Protein AF-0000000083612433 (afdb_homodimer)

Organism: NCBI:txid2304605

Secondary structure (DSSP, 8-state):
------EEEEEEETTEEEEEEESS-HHHHHHHHHHHHHHHHHHHHH-TT--HHHHHHHHHHHHHHHHHHHHHHHHHHHHHHHHHH-/------EEEEEEETTEEEEEEESS-HHHHHHHHHHHHHHHHHHHHH-TT--HHHHHHHHHHHHHHHHHHHHHHHHHHHHHHHHHH-

Solvent-accessible surface area (backbone atoms only — not comparable to full-atom values): 9549 Å² total; per-residue (Å²): 128,83,69,77,73,62,39,75,47,80,45,68,42,82,89,39,81,43,80,46,74,38,79,58,54,70,68,57,52,49,49,34,41,48,50,48,29,50,48,34,52,57,52,35,74,80,38,77,83,57,51,66,33,56,39,23,38,51,40,23,40,55,43,44,46,51,36,55,53,49,52,52,48,40,52,51,50,51,52,51,46,48,63,70,72,102,127,84,69,78,73,62,41,76,48,82,44,68,42,82,91,39,81,44,81,48,73,37,80,58,56,69,68,57,53,50,48,33,40,47,52,50,28,50,46,34,52,56,53,36,73,78,38,76,82,57,52,66,33,56,37,22,40,52,41,24,39,55,42,44,48,52,35,54,53,47,50,52,49,40,52,51,50,49,52,52,45,48,63,70,73,100

Sequence (172 aa):
MAEQEKNRISVEIYGHAYKMVGPESTGHMRLVASIVDDKMREIRVHNPSLDSAKLAVLTAVNTVHELLKLKEQVEMLEEELKKLKGMAEQEKNRISVEIYGHAYKMVGPESTGHMRLVASIVDDKMREIRVHNPSLDSAKLAVLTAVNTVHELLKLKEQVEMLEEELKKLKG

Nearest PDB structures (foldseek):
  2mmv-assembly1_B  TM=8.615E-01  e=8.538E-08  Geobacillus stearothermophilus
  3j9m-assembly1_AF  TM=3.752E-01  e=5.683E-01  Homo sapiens
  6nf8-assembly1_G  TM=3.711E-01  e=1.037E+00  Bos taurus
  8a22-assembly1_Bg  TM=4.446E-01  e=5.161E+00  Polytomella magna
  5jbr-assembly1_B  TM=3.553E-01  e=8.241E+00  Beutenbergia cavernae DSM 12333

Structure (mmCIF, N/CA/C/O backbone):
data_AF-0000000083612433-model_v1
#
loop_
_entity.id
_entity.type
_entity.pdbx_description
1 polymer 'Cell division protein ZapA'
#
loop_
_atom_site.group_PDB
_atom_site.id
_atom_site.type_symbol
_atom_site.label_atom_id
_atom_site.label_alt_id
_atom_site.label_comp_id
_atom_site.label_asym_id
_atom_site.label_entity_id
_atom_site.label_seq_id
_atom_site.pdbx_PDB_ins_code
_atom_site.Cartn_x
_atom_site.Car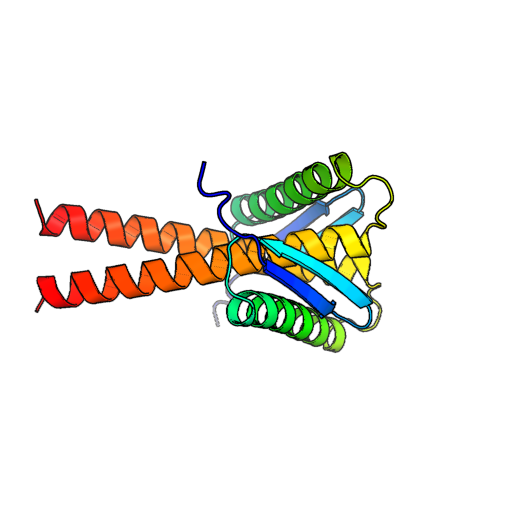tn_y
_atom_site.Cartn_z
_atom_site.occupancy
_atom_site.B_iso_or_equiv
_atom_site.auth_seq_id
_atom_site.auth_comp_id
_atom_site.auth_asym_id
_atom_site.auth_atom_id
_atom_site.pdbx_PDB_model_num
ATOM 1 N N . MET A 1 1 ? -28.125 -1.686 19.312 1 38.44 1 MET A N 1
ATOM 2 C CA . MET A 1 1 ? -26.719 -1.883 18.969 1 38.44 1 MET A CA 1
ATOM 3 C C . MET A 1 1 ? -26.438 -1.509 17.516 1 38.44 1 MET A C 1
ATOM 5 O O . MET A 1 1 ? -26.953 -2.148 16.609 1 38.44 1 MET A O 1
ATOM 9 N N . ALA A 1 2 ? -26.438 -0.343 17.031 1 41.94 2 ALA A N 1
ATOM 10 C CA . ALA A 1 2 ? -26.469 0.097 15.641 1 41.94 2 ALA A CA 1
ATOM 11 C C . ALA A 1 2 ? -25.391 -0.603 14.82 1 41.94 2 ALA A C 1
ATOM 13 O O . ALA A 1 2 ? -24.203 -0.462 15.094 1 41.94 2 ALA A O 1
ATOM 14 N N . GLU A 1 3 ? -25.391 -1.772 14.477 1 49.91 3 GLU A N 1
ATOM 15 C CA . GLU A 1 3 ? -24.484 -2.615 13.695 1 49.91 3 GLU A CA 1
ATOM 16 C C . GLU A 1 3 ? -23.891 -1.844 12.523 1 49.91 3 GLU A C 1
ATOM 18 O O . GLU A 1 3 ? -24.625 -1.346 11.664 1 49.91 3 GLU A O 1
ATOM 23 N N . GLN A 1 4 ? -23.047 -1.063 12.758 1 56.84 4 GLN A N 1
ATOM 24 C CA . GLN A 1 4 ? -22.484 -0.184 11.734 1 56.84 4 GLN A CA 1
ATOM 25 C C . GLN A 1 4 ? -22.406 -0.896 10.383 1 56.84 4 GLN A C 1
ATOM 27 O O . GLN A 1 4 ? -21.797 -1.965 10.281 1 56.84 4 GLN A O 1
ATOM 32 N N . GLU A 1 5 ? -23.328 -0.854 9.508 1 75.19 5 GLU A N 1
ATOM 33 C CA . GLU A 1 5 ? -23.625 -1.404 8.188 1 75.19 5 GLU A CA 1
ATOM 34 C C . GLU A 1 5 ? -22.375 -1.378 7.293 1 75.19 5 GLU A C 1
ATOM 36 O O . GLU A 1 5 ? -21.734 -0.336 7.141 1 75.19 5 GLU A O 1
ATOM 41 N N . LYS A 1 6 ? -21.656 -2.645 7.215 1 85.81 6 LYS A N 1
ATOM 42 C CA . LYS A 1 6 ? -20.531 -2.791 6.297 1 85.81 6 LYS A CA 1
ATOM 43 C C . LYS A 1 6 ? -21.016 -2.918 4.852 1 85.81 6 LYS A C 1
ATOM 45 O O . LYS A 1 6 ? -22.062 -3.52 4.594 1 85.81 6 LYS A O 1
ATOM 50 N N . ASN A 1 7 ? -20.328 -2.238 4.008 1 91.06 7 ASN A N 1
ATOM 51 C CA . ASN A 1 7 ? -20.547 -2.377 2.576 1 91.06 7 ASN A CA 1
ATOM 52 C C . ASN A 1 7 ? -19.719 -3.506 1.979 1 91.06 7 ASN A C 1
ATOM 54 O O . ASN A 1 7 ? -18.625 -3.811 2.48 1 91.06 7 ASN A O 1
ATOM 58 N N . ARG A 1 8 ? -20.391 -4.137 1.031 1 92.19 8 ARG A N 1
ATOM 59 C CA . ARG A 1 8 ? -19.719 -5.223 0.332 1 92.19 8 ARG A CA 1
ATOM 60 C C . ARG A 1 8 ? -19.781 -5.023 -1.179 1 92.19 8 ARG A C 1
ATOM 62 O O . ARG A 1 8 ? -20.844 -4.746 -1.733 1 92.19 8 ARG A O 1
ATOM 69 N N . ILE A 1 9 ? -18.594 -5.105 -1.745 1 94.44 9 ILE A N 1
ATOM 70 C CA . ILE A 1 9 ? -18.578 -4.992 -3.199 1 94.44 9 ILE A CA 1
ATOM 71 C C . ILE A 1 9 ? -17.578 -5.992 -3.789 1 94.44 9 ILE A C 1
ATOM 73 O O . ILE A 1 9 ? -16.656 -6.426 -3.109 1 94.44 9 ILE A O 1
ATOM 77 N N . SER A 1 10 ? -17.906 -6.336 -5.07 1 95.62 10 SER A N 1
ATOM 78 C CA . SER A 1 10 ? -16.984 -7.141 -5.859 1 95.62 10 SER A CA 1
ATOM 79 C C . SER A 1 10 ? -16.203 -6.277 -6.844 1 95.62 10 SER A C 1
ATOM 81 O O . SER A 1 10 ? -16.781 -5.492 -7.59 1 95.62 10 SER A O 1
ATOM 83 N N . VAL A 1 11 ? -14.898 -6.445 -6.746 1 95.75 11 VAL A N 1
ATOM 84 C CA . VAL A 1 11 ? -14.062 -5.66 -7.645 1 95.75 11 VAL A CA 1
ATOM 85 C C . VAL A 1 11 ? -13.117 -6.586 -8.406 1 95.75 11 VAL A C 1
ATOM 87 O O . VAL A 1 11 ? -12.883 -7.723 -7.988 1 95.75 11 VAL A O 1
ATOM 90 N N . GLU A 1 12 ? -12.688 -6.059 -9.594 1 96.62 12 GLU A N 1
ATOM 91 C CA . GLU A 1 12 ? -11.688 -6.781 -10.367 1 96.62 12 GLU A CA 1
ATOM 92 C C . GLU A 1 12 ? -10.32 -6.105 -10.273 1 96.62 12 GLU A C 1
ATOM 94 O O . GLU A 1 12 ? -10.188 -4.91 -10.547 1 96.62 12 GLU A O 1
ATOM 99 N N . ILE A 1 13 ? -9.359 -6.93 -9.828 1 97.31 13 ILE A N 1
ATOM 100 C CA . ILE A 1 13 ? -7.984 -6.441 -9.766 1 97.31 13 ILE A CA 1
ATOM 101 C C . ILE A 1 13 ? -7.07 -7.363 -10.562 1 97.31 13 ILE A C 1
ATOM 103 O O . ILE A 1 13 ? -6.926 -8.547 -10.242 1 97.31 13 ILE A O 1
ATOM 107 N N . TYR A 1 14 ? -6.426 -6.805 -11.555 1 95.69 14 TYR A N 1
ATOM 108 C CA . TYR A 1 14 ? -5.496 -7.516 -12.422 1 95.69 14 TYR A CA 1
ATOM 109 C C . TYR A 1 14 ? -6.113 -8.812 -12.938 1 95.69 14 TYR A C 1
ATOM 111 O O . TYR A 1 14 ? -5.48 -9.867 -12.898 1 95.69 14 TYR A O 1
ATOM 119 N N . GLY A 1 15 ? -7.305 -8.773 -13.289 1 92.88 15 GLY A N 1
ATOM 120 C CA . GLY A 1 15 ? -7.988 -9.867 -13.969 1 92.88 15 GLY A CA 1
ATOM 121 C C . GLY A 1 15 ? -8.625 -10.852 -13.008 1 92.88 15 GLY A C 1
ATOM 122 O O . GLY A 1 15 ? -9.195 -11.859 -13.43 1 92.88 15 GLY A O 1
ATOM 123 N N . HIS A 1 16 ? -8.547 -10.57 -11.727 1 93.94 16 HIS A N 1
ATOM 124 C CA . HIS A 1 16 ? -9.125 -11.461 -10.711 1 93.94 16 HIS A CA 1
ATOM 125 C C . HIS A 1 16 ? -10.172 -10.734 -9.875 1 93.94 16 HIS A C 1
ATOM 127 O O . HIS A 1 16 ? -10 -9.555 -9.555 1 93.94 16 HIS A O 1
ATOM 133 N N . ALA A 1 17 ? -11.148 -11.523 -9.469 1 94.75 17 ALA A N 1
ATOM 134 C CA . ALA A 1 17 ? -12.227 -10.953 -8.672 1 94.75 17 ALA A CA 1
ATOM 135 C C . ALA A 1 17 ? -11.898 -11.016 -7.184 1 94.75 17 ALA A C 1
ATOM 137 O O . ALA A 1 17 ? -11.352 -12.008 -6.703 1 94.75 17 ALA A O 1
ATOM 138 N N . TYR A 1 18 ? -12.203 -9.906 -6.477 1 93.31 18 TYR A N 1
ATOM 139 C CA . TYR A 1 18 ? -12.016 -9.797 -5.035 1 93.31 18 TYR A CA 1
ATOM 140 C C . TYR A 1 18 ? -13.266 -9.258 -4.355 1 93.31 18 TYR A C 1
ATOM 142 O O . TYR A 1 18 ? -13.93 -8.359 -4.883 1 93.31 18 TYR A O 1
ATOM 150 N N . LYS A 1 19 ? -13.602 -9.836 -3.205 1 92.5 19 LYS A N 1
ATOM 151 C CA . LYS A 1 19 ? -14.68 -9.305 -2.379 1 92.5 19 LYS A CA 1
ATOM 152 C C . LYS A 1 19 ? -14.141 -8.367 -1.3 1 92.5 19 LYS A C 1
ATOM 154 O O . LYS A 1 19 ? -13.32 -8.773 -0.477 1 92.5 19 LYS A O 1
ATOM 159 N N . MET A 1 20 ? -14.555 -7.168 -1.357 1 92.12 20 MET A N 1
ATOM 160 C CA . MET A 1 20 ? -14.125 -6.184 -0.366 1 92.12 20 MET A CA 1
ATOM 161 C C . MET A 1 20 ? -15.258 -5.863 0.604 1 92.12 20 MET A C 1
ATOM 163 O O . MET A 1 20 ? -16.406 -5.707 0.191 1 92.12 20 MET A O 1
ATOM 167 N N . VAL A 1 21 ? -14.898 -5.91 1.862 1 90.81 21 VAL A N 1
ATOM 168 C CA . VAL A 1 21 ? -15.883 -5.625 2.9 1 90.81 21 VAL A CA 1
ATOM 169 C C . VAL A 1 21 ? -15.312 -4.605 3.885 1 90.81 21 VAL A C 1
ATOM 171 O O . VAL A 1 21 ? -14.148 -4.691 4.281 1 90.81 21 VAL A O 1
ATOM 174 N N . GLY A 1 22 ? -16.109 -3.576 4.141 1 88.56 22 GLY A N 1
ATOM 175 C CA . GLY A 1 22 ? -15.648 -2.605 5.121 1 88.56 22 GLY A CA 1
ATOM 176 C C . GLY A 1 22 ? -16.641 -1.476 5.352 1 88.56 22 GLY A C 1
ATOM 177 O O . GLY A 1 22 ? -17.703 -1.437 4.73 1 88.56 22 GLY A O 1
ATOM 178 N N . PRO A 1 23 ? -16.328 -0.728 6.359 1 90.75 23 PRO A N 1
ATOM 179 C CA . PRO A 1 23 ? -17.203 0.405 6.672 1 90.75 23 PRO A CA 1
ATOM 180 C C . PRO A 1 23 ? -17.094 1.534 5.648 1 90.75 23 PRO A C 1
ATOM 182 O O . PRO A 1 23 ? -17.906 2.461 5.66 1 90.75 23 PRO A O 1
ATOM 185 N N . GLU A 1 24 ? -16.125 1.409 4.703 1 91.44 24 GLU A N 1
ATOM 186 C CA . GLU A 1 24 ? -15.883 2.451 3.711 1 91.44 24 GLU A CA 1
ATOM 187 C C . GLU A 1 24 ? -16.984 2.471 2.648 1 91.44 24 GLU A C 1
ATOM 189 O O . GLU A 1 24 ? -17.703 1.49 2.477 1 91.44 24 GLU A O 1
ATOM 194 N N . SER A 1 25 ? -17.141 3.66 2.01 1 92.62 25 SER A N 1
ATOM 195 C CA . SER A 1 25 ? -18.094 3.771 0.905 1 92.62 25 SER A CA 1
ATOM 196 C C . SER A 1 25 ? -17.688 2.881 -0.264 1 92.62 25 SER A C 1
ATOM 198 O O . SER A 1 25 ? -16.5 2.557 -0.423 1 92.62 25 SER A O 1
ATOM 200 N N . THR A 1 26 ? -18.688 2.564 -1.101 1 94.25 26 THR A N 1
ATOM 201 C CA . THR A 1 26 ? -18.438 1.755 -2.287 1 94.25 26 THR A CA 1
ATOM 202 C C . THR A 1 26 ? -17.5 2.488 -3.25 1 94.25 26 THR A C 1
ATOM 204 O O . THR A 1 26 ? -16.656 1.869 -3.902 1 94.25 26 THR A O 1
ATOM 207 N N . GLY A 1 27 ? -17.688 3.791 -3.387 1 95.25 27 GLY A N 1
ATOM 208 C CA . GLY A 1 27 ? -16.828 4.594 -4.23 1 95.25 27 GLY A CA 1
ATOM 209 C C . GLY A 1 27 ? -15.367 4.555 -3.799 1 95.25 27 GLY A C 1
ATOM 210 O O . GLY A 1 27 ? -14.469 4.398 -4.633 1 95.25 27 GLY A O 1
ATOM 211 N N . HIS A 1 28 ? -15.156 4.672 -2.531 1 95.69 28 HIS A N 1
ATOM 212 C CA . HIS A 1 28 ? -13.805 4.598 -1.992 1 95.69 28 HIS A CA 1
ATOM 213 C C . HIS A 1 28 ? -13.18 3.232 -2.26 1 95.69 28 HIS A C 1
ATOM 215 O O . HIS A 1 28 ? -12.016 3.146 -2.672 1 95.69 28 HIS A O 1
ATOM 221 N N . MET A 1 29 ? -13.953 2.193 -2.037 1 95.81 29 MET A N 1
ATOM 222 C CA . MET A 1 29 ? -13.461 0.833 -2.232 1 95.81 29 MET A CA 1
ATOM 223 C C . MET A 1 29 ? -13.109 0.587 -3.695 1 95.81 29 MET A C 1
ATOM 225 O O . MET A 1 29 ? -12.094 -0.038 -3.996 1 95.81 29 MET A O 1
ATOM 229 N N . ARG A 1 30 ? -13.891 1.05 -4.598 1 96.5 30 ARG A N 1
ATOM 230 C CA . ARG A 1 30 ? -13.609 0.928 -6.027 1 96.5 30 ARG A CA 1
ATOM 231 C C . ARG A 1 30 ? -12.359 1.706 -6.41 1 96.5 30 ARG A C 1
ATOM 233 O O . ARG A 1 30 ? -11.586 1.27 -7.27 1 96.5 30 ARG A O 1
ATOM 240 N N . LEU A 1 31 ? -12.273 2.818 -5.793 1 97.44 31 LEU A N 1
ATOM 241 C CA . LEU A 1 31 ? -11.094 3.637 -6.059 1 97.44 31 LEU A CA 1
ATOM 242 C C . LEU A 1 31 ? -9.828 2.924 -5.609 1 97.44 31 LEU A C 1
ATOM 244 O O . LEU A 1 31 ? -8.836 2.895 -6.344 1 97.44 31 LEU A O 1
ATOM 248 N N . VAL A 1 32 ? -9.883 2.385 -4.492 1 97.69 32 VAL A N 1
ATOM 249 C CA . VAL A 1 32 ? -8.75 1.634 -3.959 1 97.69 32 VAL A CA 1
ATOM 250 C C . VAL A 1 32 ? -8.383 0.5 -4.914 1 97.69 32 VAL A C 1
ATOM 252 O O . VAL A 1 32 ? -7.219 0.339 -5.281 1 97.69 32 VAL A O 1
ATOM 255 N N . ALA A 1 33 ? -9.398 -0.241 -5.27 1 97.88 33 ALA A N 1
ATOM 256 C CA . ALA A 1 33 ? -9.18 -1.367 -6.172 1 97.88 33 ALA A CA 1
ATOM 257 C C . ALA A 1 33 ? -8.57 -0.902 -7.492 1 97.88 33 ALA A C 1
ATOM 259 O O . ALA A 1 33 ? -7.66 -1.539 -8.023 1 97.88 33 ALA A O 1
ATOM 260 N N . SER A 1 34 ? -9.086 0.181 -7.992 1 97.94 34 SER A N 1
ATOM 261 C CA . SER A 1 34 ? -8.625 0.708 -9.273 1 97.94 34 SER A CA 1
ATOM 262 C C . SER A 1 34 ? -7.164 1.144 -9.195 1 97.94 34 SER A C 1
ATOM 264 O O . SER A 1 34 ? -6.406 0.959 -10.148 1 97.94 34 SER A O 1
ATOM 266 N N . ILE A 1 35 ? -6.77 1.726 -8.125 1 98.12 35 ILE A N 1
ATOM 267 C CA . ILE A 1 35 ? -5.402 2.191 -7.945 1 98.12 35 ILE A CA 1
ATOM 268 C C . ILE A 1 35 ? -4.449 0.998 -7.922 1 98.12 35 ILE A C 1
ATOM 270 O O . ILE A 1 35 ? -3.408 1.014 -8.586 1 98.12 35 ILE A O 1
ATOM 274 N N . VAL A 1 36 ? -4.82 0.018 -7.18 1 98.12 36 VAL A N 1
ATOM 275 C CA . VAL A 1 36 ? -3.99 -1.181 -7.113 1 98.12 36 VAL A CA 1
ATOM 276 C C . VAL A 1 36 ? -3.895 -1.818 -8.5 1 98.12 36 VAL A C 1
ATOM 278 O O . VAL A 1 36 ? -2.805 -2.188 -8.938 1 98.12 36 VAL A O 1
ATOM 281 N N . ASP A 1 37 ? -5.008 -1.938 -9.227 1 97.81 37 ASP A N 1
ATOM 282 C CA . ASP A 1 37 ? -5.047 -2.488 -10.578 1 97.81 37 ASP A CA 1
ATOM 283 C C . ASP A 1 37 ? -4.109 -1.72 -11.516 1 97.81 37 ASP A C 1
ATOM 285 O O . ASP A 1 37 ? -3.32 -2.322 -12.242 1 97.81 37 ASP A O 1
ATOM 289 N N . ASP A 1 38 ? -4.219 -0.44 -11.445 1 97.38 38 ASP A N 1
ATOM 290 C CA . ASP A 1 38 ? -3.41 0.427 -12.297 1 97.38 38 ASP A CA 1
ATOM 291 C C . ASP A 1 38 ? -1.924 0.274 -11.984 1 97.38 38 ASP A C 1
ATOM 293 O O . ASP A 1 38 ? -1.096 0.196 -12.891 1 97.38 38 ASP A O 1
ATOM 297 N N . LYS A 1 39 ? -1.604 0.243 -10.727 1 96.44 39 LYS A N 1
ATOM 298 C CA . LYS A 1 39 ? -0.209 0.122 -10.312 1 96.44 39 LYS A CA 1
ATOM 299 C C . LYS A 1 39 ? 0.381 -1.214 -10.758 1 96.44 39 LYS A C 1
ATOM 301 O O . LYS A 1 39 ? 1.515 -1.269 -11.242 1 96.44 39 LYS A O 1
ATOM 306 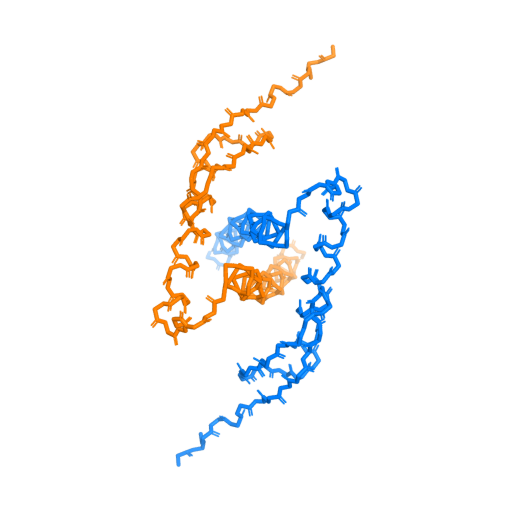N N . MET A 1 40 ? -0.361 -2.209 -10.578 1 96.38 40 MET A N 1
ATOM 307 C CA . MET A 1 40 ? 0.112 -3.521 -11.008 1 96.38 40 MET A CA 1
ATOM 308 C C . MET A 1 40 ? 0.35 -3.547 -12.516 1 96.38 40 MET A C 1
ATOM 310 O O . MET A 1 40 ? 1.358 -4.078 -12.977 1 96.38 40 MET A O 1
ATOM 314 N N . ARG A 1 41 ? -0.501 -2.984 -13.266 1 95.38 41 ARG A N 1
ATOM 315 C CA . ARG A 1 41 ? -0.374 -2.953 -14.719 1 95.38 41 ARG A CA 1
ATOM 316 C C . ARG A 1 41 ? 0.832 -2.121 -15.141 1 95.38 41 ARG A C 1
ATOM 318 O O . ARG A 1 41 ? 1.523 -2.467 -16.094 1 95.38 41 ARG A O 1
ATOM 325 N N . GLU A 1 42 ? 1.007 -1.081 -14.477 1 94.88 42 GLU A N 1
ATOM 326 C CA . GLU A 1 42 ? 2.162 -0.233 -14.758 1 94.88 42 GLU A CA 1
ATOM 327 C C . GLU A 1 42 ? 3.469 -0.99 -14.531 1 94.88 42 GLU A C 1
ATOM 329 O O . GLU A 1 42 ? 4.391 -0.903 -15.344 1 94.88 42 GLU A O 1
ATOM 334 N N . ILE A 1 43 ? 3.59 -1.659 -13.414 1 93.06 43 ILE A N 1
ATOM 335 C CA . ILE A 1 43 ? 4.793 -2.41 -13.07 1 93.06 43 ILE A CA 1
ATOM 336 C C . ILE A 1 43 ? 5.008 -3.531 -14.086 1 93.06 43 ILE A C 1
ATOM 338 O O . ILE A 1 43 ? 6.145 -3.826 -14.469 1 93.06 43 ILE A O 1
ATOM 342 N N . ARG A 1 44 ? 3.924 -4.148 -14.469 1 92.5 44 ARG A N 1
ATOM 343 C CA . ARG A 1 44 ? 3.99 -5.238 -15.438 1 92.5 44 ARG A CA 1
ATOM 344 C C . ARG A 1 44 ? 4.613 -4.77 -16.75 1 92.5 44 ARG A C 1
ATOM 346 O O . ARG A 1 44 ? 5.367 -5.508 -17.375 1 92.5 44 ARG A O 1
ATOM 353 N N . VAL A 1 45 ? 4.242 -3.598 -17.203 1 91.69 45 VAL A N 1
ATOM 354 C CA . VAL A 1 45 ? 4.742 -3.043 -18.453 1 91.69 45 VAL A CA 1
ATOM 355 C C . VAL A 1 45 ? 6.27 -3.016 -18.438 1 91.69 45 VAL A C 1
ATOM 357 O O . VAL A 1 45 ? 6.914 -3.283 -19.453 1 91.69 45 VAL A O 1
ATOM 360 N N . HIS A 1 46 ? 6.82 -2.795 -17.312 1 86.06 46 HIS A N 1
ATOM 361 C CA . HIS A 1 46 ? 8.266 -2.662 -17.172 1 86.06 46 HIS A CA 1
ATOM 362 C C . HIS A 1 46 ? 8.914 -4.004 -16.859 1 86.06 46 HIS A C 1
ATOM 364 O O . HIS A 1 46 ? 10.133 -4.152 -16.969 1 86.06 46 HIS A O 1
ATOM 370 N N . ASN A 1 47 ? 8.117 -4.93 -16.422 1 86.19 47 ASN A N 1
ATOM 371 C CA . ASN A 1 47 ? 8.609 -6.254 -16.047 1 86.19 47 ASN A CA 1
ATOM 372 C C . ASN A 1 47 ? 7.656 -7.355 -16.5 1 86.19 47 ASN A C 1
ATOM 374 O O . ASN A 1 47 ? 7.043 -8.031 -15.68 1 86.19 47 ASN A O 1
ATOM 378 N N . PRO A 1 48 ? 7.699 -7.691 -17.781 1 84.38 48 PRO A N 1
ATOM 379 C CA . PRO A 1 48 ? 6.723 -8.633 -18.344 1 84.38 48 PRO A CA 1
ATOM 380 C C . PRO A 1 48 ? 6.965 -10.07 -17.891 1 84.38 48 PRO A C 1
ATOM 382 O O . PRO A 1 48 ? 6.066 -10.906 -17.969 1 84.38 48 PRO A O 1
ATOM 385 N N . SER A 1 49 ? 8.086 -10.289 -17.359 1 87.75 49 SER A N 1
ATOM 386 C CA . SER A 1 49 ? 8.438 -11.656 -17.016 1 87.75 49 SER A CA 1
ATOM 387 C C . SER A 1 49 ? 7.988 -11.992 -15.594 1 87.75 49 SER A C 1
ATOM 389 O O . SER A 1 49 ? 7.996 -13.156 -15.188 1 87.75 49 SER A O 1
ATOM 391 N N . LEU A 1 50 ? 7.512 -11.039 -14.883 1 87.62 50 LEU A N 1
ATOM 392 C CA . LEU A 1 50 ? 7.141 -11.258 -13.492 1 87.62 50 LEU A CA 1
ATOM 393 C C . LEU A 1 50 ? 5.809 -12 -13.391 1 87.62 50 LEU A C 1
ATOM 395 O O . LEU A 1 50 ? 4.887 -11.734 -14.164 1 87.62 50 LEU A O 1
ATOM 399 N N . ASP A 1 51 ? 5.738 -12.93 -12.469 1 90.19 51 ASP A N 1
ATOM 400 C CA . ASP A 1 51 ? 4.449 -13.555 -12.195 1 90.19 51 ASP A CA 1
ATOM 401 C C . ASP A 1 51 ? 3.553 -12.633 -11.375 1 90.19 51 ASP A C 1
ATOM 403 O O . ASP A 1 51 ? 3.998 -11.586 -10.906 1 90.19 51 ASP A O 1
ATOM 407 N N . SER A 1 52 ? 2.271 -12.977 -11.242 1 90.88 52 SER A N 1
ATOM 408 C CA . SER A 1 52 ? 1.275 -12.125 -10.602 1 90.88 52 SER A CA 1
ATOM 409 C C . SER A 1 52 ? 1.626 -11.867 -9.141 1 90.88 52 SER A C 1
ATOM 411 O O . SER A 1 52 ? 1.375 -10.773 -8.617 1 90.88 52 SER A O 1
ATOM 413 N N . ALA A 1 53 ? 2.17 -12.875 -8.562 1 92.81 53 ALA A N 1
ATOM 414 C CA . ALA A 1 53 ? 2.537 -12.734 -7.152 1 92.81 53 ALA A CA 1
ATOM 415 C C . ALA A 1 53 ? 3.637 -11.688 -6.977 1 92.81 53 ALA A C 1
ATOM 417 O O . ALA A 1 53 ? 3.527 -10.797 -6.129 1 92.81 53 ALA A O 1
ATOM 418 N N . LYS A 1 54 ? 4.633 -11.789 -7.777 1 93.81 54 LYS A N 1
ATOM 419 C CA . LYS A 1 54 ? 5.746 -10.844 -7.711 1 93.81 54 LYS A CA 1
ATOM 420 C C . LYS A 1 54 ? 5.285 -9.43 -8.047 1 93.81 54 LYS A C 1
ATOM 422 O O . LYS A 1 54 ? 5.715 -8.469 -7.41 1 93.81 54 LYS A O 1
ATOM 427 N N . LEU A 1 55 ? 4.473 -9.367 -8.984 1 94.25 55 LEU A N 1
ATOM 428 C CA . LEU A 1 55 ? 3.92 -8.078 -9.375 1 94.25 55 LEU A CA 1
ATOM 429 C C . LEU A 1 55 ? 3.16 -7.434 -8.227 1 94.25 55 LEU A C 1
ATOM 431 O O . LEU A 1 55 ? 3.322 -6.242 -7.953 1 94.25 55 LEU A O 1
ATOM 435 N N . ALA A 1 56 ? 2.301 -8.219 -7.629 1 96.31 56 ALA A N 1
ATOM 436 C CA . ALA A 1 56 ? 1.486 -7.73 -6.52 1 96.31 56 ALA A CA 1
ATOM 437 C C . ALA A 1 56 ? 2.357 -7.316 -5.34 1 96.31 56 ALA A C 1
ATOM 439 O O . ALA A 1 56 ? 2.107 -6.293 -4.703 1 96.31 56 ALA A O 1
ATOM 440 N N . VAL A 1 57 ? 3.398 -8.07 -5.125 1 96.75 57 VAL A N 1
ATOM 441 C CA . VAL A 1 57 ? 4.301 -7.773 -4.02 1 96.75 57 VAL A CA 1
ATOM 442 C C . VAL A 1 57 ? 5.027 -6.457 -4.285 1 96.75 57 VAL A C 1
ATOM 444 O O . VAL A 1 57 ? 5.152 -5.617 -3.391 1 96.75 57 VAL A O 1
ATOM 447 N N . LEU A 1 58 ? 5.48 -6.301 -5.457 1 95.25 58 LEU A N 1
ATOM 448 C CA . LEU A 1 58 ? 6.152 -5.059 -5.828 1 95.25 58 LEU A CA 1
ATOM 449 C C . LEU A 1 58 ? 5.207 -3.867 -5.676 1 95.25 58 LEU A C 1
ATOM 451 O O . LEU A 1 58 ? 5.621 -2.795 -5.227 1 95.25 58 LEU A O 1
ATOM 455 N N . THR A 1 59 ? 3.951 -4.047 -6.043 1 96.81 59 THR A N 1
ATOM 456 C CA . THR A 1 59 ? 2.938 -3.016 -5.859 1 96.81 59 THR A CA 1
ATOM 457 C C . THR A 1 59 ? 2.777 -2.674 -4.379 1 96.81 59 THR A C 1
ATOM 459 O O . THR A 1 59 ? 2.752 -1.498 -4.012 1 96.81 59 THR A O 1
ATOM 462 N N . ALA A 1 60 ? 2.695 -3.697 -3.568 1 97.81 60 ALA A N 1
ATOM 463 C CA . ALA A 1 60 ? 2.586 -3.52 -2.123 1 97.81 60 ALA A CA 1
ATOM 464 C C . ALA A 1 60 ? 3.801 -2.783 -1.566 1 97.81 60 ALA A C 1
ATOM 466 O O . ALA A 1 60 ? 3.66 -1.855 -0.766 1 97.81 60 ALA A O 1
ATOM 467 N N . VAL A 1 61 ? 4.977 -3.141 -2.02 1 97 61 VAL A N 1
ATOM 468 C CA . VAL A 1 61 ? 6.23 -2.551 -1.561 1 97 61 VAL A CA 1
ATOM 469 C C . VAL A 1 61 ? 6.254 -1.061 -1.891 1 97 61 VAL A C 1
ATOM 471 O O . VAL A 1 61 ? 6.539 -0.231 -1.024 1 97 61 VAL A O 1
ATOM 474 N N . ASN A 1 62 ? 5.957 -0.754 -3.061 1 94.88 62 ASN A N 1
ATOM 475 C CA . ASN A 1 62 ? 5.93 0.64 -3.492 1 94.88 62 ASN A CA 1
ATOM 476 C C . ASN A 1 62 ? 4.898 1.447 -2.711 1 94.88 62 ASN A C 1
ATOM 478 O O . ASN A 1 62 ? 5.152 2.594 -2.338 1 94.88 62 ASN A O 1
ATOM 482 N N . THR A 1 63 ? 3.775 0.792 -2.496 1 97.19 63 THR A N 1
ATOM 483 C CA . THR A 1 63 ? 2.701 1.477 -1.785 1 97.19 63 THR A CA 1
ATOM 484 C C . THR A 1 63 ? 3.078 1.704 -0.324 1 97.19 63 THR A C 1
ATOM 486 O O . THR A 1 63 ? 2.814 2.773 0.231 1 97.19 63 THR A O 1
ATOM 489 N N . VAL A 1 64 ? 3.68 0.725 0.313 1 97.81 64 VAL A N 1
ATOM 490 C CA . VAL A 1 64 ? 4.113 0.851 1.7 1 97.81 64 VAL A CA 1
ATOM 491 C C . VAL A 1 64 ? 5.188 1.93 1.809 1 97.81 64 VAL A C 1
ATOM 493 O O . VAL A 1 64 ? 5.215 2.695 2.775 1 97.81 64 VAL A O 1
ATOM 496 N N . HIS A 1 65 ? 6.129 2.02 0.844 1 96.5 65 HIS A N 1
ATOM 497 C CA . HIS A 1 65 ? 7.125 3.084 0.8 1 96.5 65 HIS A CA 1
ATOM 498 C C . HIS A 1 65 ? 6.465 4.457 0.813 1 96.5 65 HIS A C 1
ATOM 500 O O . HIS A 1 65 ? 6.832 5.32 1.617 1 96.5 65 HIS A O 1
ATOM 506 N N . GLU A 1 66 ? 5.5 4.621 -0.012 1 95.81 66 GLU A N 1
ATOM 507 C CA . GLU A 1 66 ? 4.773 5.887 -0.087 1 95.81 66 GLU A CA 1
ATOM 508 C C . GLU A 1 66 ? 4.035 6.176 1.217 1 95.81 66 GLU A C 1
ATOM 510 O O . GLU A 1 66 ? 3.98 7.324 1.662 1 95.81 66 GLU A O 1
ATOM 515 N N . LEU A 1 67 ? 3.451 5.145 1.765 1 97.31 67 LEU A N 1
ATOM 516 C CA . LEU A 1 67 ? 2.715 5.277 3.018 1 97.31 67 LEU A CA 1
ATOM 517 C C . LEU A 1 67 ? 3.623 5.789 4.129 1 97.31 67 LEU A C 1
ATOM 519 O O . LEU A 1 67 ? 3.25 6.703 4.871 1 97.31 67 LEU A O 1
ATOM 523 N N . LEU A 1 68 ? 4.777 5.211 4.25 1 96.69 68 LEU A N 1
ATOM 524 C CA . LEU A 1 68 ? 5.715 5.594 5.301 1 96.69 68 LEU A CA 1
AT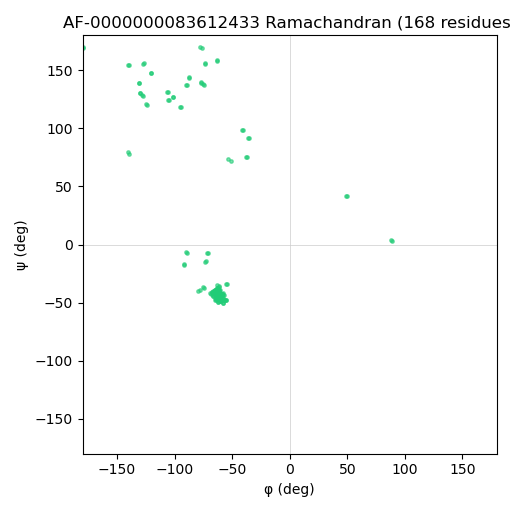OM 525 C C . LEU A 1 68 ? 6.168 7.039 5.125 1 96.69 68 LEU A C 1
ATOM 527 O O . LEU A 1 68 ? 6.301 7.777 6.105 1 96.69 68 LEU A O 1
ATOM 531 N N . LYS A 1 69 ? 6.375 7.395 3.891 1 95.12 69 LYS A N 1
ATOM 532 C CA . LYS A 1 69 ? 6.77 8.773 3.609 1 95.12 69 LYS A CA 1
ATOM 533 C C . LYS A 1 69 ? 5.664 9.75 3.992 1 95.12 69 LYS A C 1
ATOM 535 O O . LYS A 1 69 ? 5.938 10.812 4.559 1 95.12 69 LYS A O 1
ATOM 540 N N . LEU A 1 70 ? 4.461 9.359 3.691 1 95.81 70 LEU A N 1
ATOM 541 C CA . LEU A 1 70 ? 3.32 10.211 4.02 1 95.81 70 LEU A CA 1
ATOM 542 C C . LEU A 1 70 ? 3.133 10.305 5.531 1 95.81 70 LEU A C 1
ATOM 544 O O . LEU A 1 70 ? 2.762 11.367 6.047 1 95.81 70 LEU A O 1
ATOM 548 N N . LYS A 1 71 ? 3.293 9.227 6.211 1 96 71 LYS A N 1
ATOM 549 C CA . LYS A 1 71 ? 3.193 9.227 7.668 1 96 71 LYS A CA 1
ATOM 550 C C . LYS A 1 71 ? 4.191 10.203 8.289 1 96 71 LYS A C 1
ATOM 552 O O . LYS A 1 71 ? 3.859 10.922 9.234 1 96 71 LYS A O 1
ATOM 557 N N . GLU A 1 72 ? 5.398 10.18 7.766 1 95.12 72 GLU A N 1
ATOM 558 C CA . GLU A 1 72 ? 6.406 11.133 8.227 1 95.12 72 GLU A CA 1
ATOM 559 C C . GLU A 1 72 ? 5.953 12.57 7.988 1 95.12 72 GLU A C 1
ATOM 561 O O . GLU A 1 72 ? 6.164 13.445 8.836 1 95.12 72 GLU A O 1
ATOM 566 N N . GLN A 1 73 ? 5.406 12.742 6.84 1 94.88 73 GLN A N 1
ATOM 567 C CA . GLN A 1 73 ? 4.91 14.07 6.5 1 94.88 73 GLN A CA 1
ATOM 568 C C . GLN A 1 73 ? 3.812 14.516 7.461 1 94.88 73 GLN A C 1
ATOM 570 O O . GLN A 1 73 ? 3.771 15.672 7.875 1 94.88 73 GLN A O 1
ATOM 575 N N . VAL A 1 74 ? 2.912 13.664 7.73 1 95.88 74 VAL A N 1
ATOM 576 C CA . VAL A 1 74 ? 1.825 13.961 8.656 1 95.88 74 VAL A CA 1
ATOM 577 C C . VAL A 1 74 ? 2.396 14.352 10.016 1 95.88 74 VAL A C 1
ATOM 579 O O . VAL A 1 74 ? 1.946 15.32 10.633 1 95.88 74 VAL A O 1
ATOM 582 N N . GLU A 1 75 ? 3.344 13.555 10.453 1 95.38 75 GLU A N 1
ATOM 583 C CA . GLU A 1 75 ? 3.967 13.828 11.742 1 95.38 75 GLU A CA 1
ATOM 584 C C . GLU A 1 75 ? 4.598 15.219 11.758 1 95.38 75 GLU A C 1
ATOM 586 O O . GLU A 1 75 ? 4.469 15.953 12.742 1 95.38 75 GLU A O 1
ATOM 591 N N . MET A 1 76 ? 5.254 15.516 10.703 1 95.25 76 MET A N 1
ATOM 592 C CA . MET A 1 76 ? 5.902 16.828 10.594 1 95.25 76 MET A CA 1
ATOM 593 C C . MET A 1 76 ? 4.871 17.938 10.609 1 95.25 76 MET A C 1
ATOM 595 O O . MET A 1 76 ? 5.066 18.969 11.273 1 95.25 76 MET A O 1
ATOM 599 N N . LEU A 1 77 ? 3.809 17.75 9.922 1 94.69 77 LEU A N 1
ATOM 600 C CA . LEU A 1 77 ? 2.748 18.75 9.852 1 94.69 77 LEU A CA 1
ATOM 601 C C . LEU A 1 77 ? 2.076 18.938 11.211 1 94.69 77 LEU A C 1
ATOM 603 O O . LEU A 1 77 ? 1.761 20.062 11.609 1 94.69 77 LEU A O 1
ATOM 607 N N . GLU A 1 78 ? 1.867 17.844 11.828 1 94.38 78 GLU A N 1
ATOM 608 C CA . GLU A 1 78 ? 1.247 17.891 13.148 1 94.38 78 GLU A CA 1
ATOM 609 C C . GLU A 1 78 ? 2.135 18.641 14.141 1 94.38 78 GLU A C 1
ATOM 611 O O . GLU A 1 78 ? 1.638 19.391 14.984 1 94.38 78 GLU A O 1
ATOM 616 N N . GLU A 1 79 ? 3.42 18.359 14.094 1 94.75 79 GLU A N 1
ATOM 617 C CA . GLU A 1 79 ? 4.367 19.062 14.961 1 94.75 79 GLU A CA 1
ATOM 618 C C . GLU A 1 79 ? 4.367 20.562 14.688 1 94.75 79 GLU A C 1
ATOM 620 O O . GLU A 1 79 ? 4.418 21.359 15.625 1 94.75 79 GLU A O 1
ATOM 625 N N . GLU A 1 80 ? 4.363 20.828 13.453 1 93 80 GLU A N 1
ATOM 626 C CA . GLU A 1 80 ? 4.324 22.234 13.078 1 93 80 GLU A CA 1
ATOM 627 C C . GLU A 1 80 ? 3.055 22.906 13.586 1 93 80 GLU A C 1
ATOM 629 O O . GLU A 1 80 ? 3.094 24.047 14.047 1 93 80 GLU A O 1
ATOM 634 N N . LEU A 1 81 ? 1.938 22.328 13.445 1 93 81 LEU A N 1
ATOM 635 C CA . LEU A 1 81 ? 0.66 22.844 13.914 1 93 81 LEU A CA 1
ATOM 636 C C . LEU A 1 81 ? 0.672 23.031 15.43 1 93 81 LEU A C 1
ATOM 638 O O . LEU A 1 81 ? 0.143 24.031 15.938 1 93 81 LEU A O 1
ATOM 642 N N . LYS A 1 82 ? 1.232 22.016 16.062 1 92.56 82 LYS A N 1
ATOM 643 C CA . LYS A 1 82 ? 1.335 22.109 17.516 1 92.56 82 LYS A CA 1
ATOM 644 C C . LYS A 1 82 ? 2.154 23.328 17.938 1 92.56 82 LYS A C 1
ATOM 646 O O . LYS A 1 82 ? 1.812 24.016 18.906 1 92.56 82 LYS A O 1
ATOM 651 N N . LYS A 1 83 ? 3.209 23.5 17.234 1 91.81 83 LYS A N 1
ATOM 652 C CA . LYS A 1 83 ? 4.066 24.641 17.516 1 91.81 83 LYS A CA 1
ATOM 653 C C . LYS A 1 83 ? 3.328 25.953 17.281 1 91.81 83 LYS A C 1
ATOM 655 O O . LYS A 1 83 ? 3.514 26.922 18.016 1 91.81 83 LYS A O 1
ATOM 660 N N . LEU A 1 84 ? 2.5 26 16.281 1 88.5 84 LEU A N 1
ATOM 661 C CA . LEU A 1 84 ? 1.777 27.219 15.93 1 88.5 84 LEU A CA 1
ATOM 662 C C . LEU A 1 84 ? 0.596 27.438 16.875 1 88.5 84 LEU A C 1
ATOM 664 O O . LEU A 1 84 ? 0.24 28.578 17.156 1 88.5 84 LEU A O 1
ATOM 668 N N . LYS A 1 85 ? -0.094 26.375 17.234 1 86.38 85 LYS A N 1
ATOM 669 C CA . LYS A 1 85 ? -1.261 26.516 18.109 1 86.38 85 LYS A CA 1
ATOM 670 C C . LYS A 1 85 ? -0.845 26.766 19.547 1 86.38 85 LYS A C 1
ATOM 672 O O . LYS A 1 85 ? -1.634 27.281 20.344 1 86.38 85 LYS A O 1
ATOM 677 N N . GLY A 1 86 ? 0.238 26.125 19.969 1 72 86 GLY A N 1
ATOM 678 C CA . GLY A 1 86 ? 0.692 26.453 21.312 1 72 86 GLY A CA 1
ATOM 679 C C . GLY A 1 86 ? 1.408 27.781 21.375 1 72 86 GLY A C 1
ATOM 680 O O . GLY A 1 86 ? 1.077 28.625 22.219 1 72 86 GLY A O 1
ATOM 681 N N . MET B 1 1 ? 28.359 15.539 -12.844 1 38.69 1 MET B N 1
ATOM 682 C CA . MET B 1 1 ? 26.969 15.094 -12.828 1 38.69 1 MET B CA 1
ATOM 683 C C . MET B 1 1 ? 26.703 14.188 -11.633 1 38.69 1 MET B C 1
ATOM 685 O O . MET B 1 1 ? 27.281 13.102 -11.523 1 38.69 1 MET B O 1
ATOM 689 N N . ALA B 1 2 ? 26.609 14.555 -10.43 1 42.12 2 ALA B N 1
ATOM 690 C CA . ALA B 1 2 ? 26.672 13.75 -9.211 1 42.12 2 ALA B CA 1
ATOM 691 C C . ALA B 1 2 ? 25.672 12.602 -9.266 1 42.12 2 ALA B C 1
ATOM 693 O O . ALA B 1 2 ? 24.453 12.82 -9.383 1 42.12 2 ALA B O 1
ATOM 694 N N . GLU B 1 3 ? 25.766 11.594 -9.945 1 49.72 3 GLU B N 1
ATOM 695 C CA . GLU B 1 3 ? 24.953 10.398 -10.109 1 49.72 3 GLU B CA 1
ATOM 696 C C . GLU B 1 3 ? 24.344 9.961 -8.781 1 49.72 3 GLU B C 1
ATOM 698 O O . GLU B 1 3 ? 25.062 9.68 -7.82 1 49.72 3 GLU B O 1
ATOM 703 N N . GLN B 1 4 ? 23.422 10.602 -8.367 1 57.03 4 GLN B N 1
ATOM 704 C CA . GLN B 1 4 ? 22.828 10.352 -7.055 1 57.03 4 GLN B CA 1
ATOM 705 C C . GLN B 1 4 ? 22.812 8.859 -6.73 1 57.03 4 GLN B C 1
ATOM 707 O O . GLN B 1 4 ? 22.297 8.055 -7.508 1 57.03 4 GLN B O 1
ATOM 712 N N . GLU B 1 5 ? 23.766 8.266 -6.102 1 75.06 5 GLU B N 1
ATOM 713 C CA . GLU B 1 5 ? 24.125 6.918 -5.66 1 75.06 5 GLU B CA 1
ATOM 714 C C . GLU B 1 5 ? 22.906 6.172 -5.113 1 75.06 5 GLU B C 1
ATOM 716 O O . GLU B 1 5 ? 22.219 6.676 -4.234 1 75.06 5 GLU B O 1
ATOM 721 N N . LYS B 1 6 ? 22.281 5.27 -6.059 1 85.75 6 LYS B N 1
ATOM 722 C CA . LYS B 1 6 ? 21.188 4.402 -5.625 1 85.75 6 LYS B CA 1
ATOM 723 C C . LYS B 1 6 ? 21.719 3.236 -4.789 1 85.75 6 LYS B C 1
ATOM 725 O O . LYS B 1 6 ? 22.797 2.715 -5.055 1 85.75 6 LYS B O 1
ATOM 730 N N . ASN B 1 7 ? 21 2.977 -3.752 1 91 7 ASN B N 1
ATOM 731 C CA . ASN B 1 7 ? 21.281 1.799 -2.936 1 91 7 ASN B CA 1
ATOM 732 C C . ASN B 1 7 ? 20.547 0.569 -3.457 1 91 7 ASN B C 1
ATOM 734 O O . ASN B 1 7 ? 19.469 0.688 -4.051 1 91 7 ASN B O 1
ATOM 738 N N . ARG B 1 8 ? 21.281 -0.519 -3.299 1 92.12 8 ARG B N 1
ATOM 739 C CA . ARG B 1 8 ? 20.703 -1.792 -3.719 1 92.12 8 ARG B CA 1
ATOM 740 C C . ARG B 1 8 ? 20.797 -2.826 -2.6 1 92.12 8 ARG B C 1
ATOM 742 O O . ARG B 1 8 ? 21.844 -3.002 -1.986 1 92.12 8 ARG B O 1
ATOM 749 N N . ILE B 1 9 ? 19.625 -3.4 -2.361 1 94.44 9 ILE B N 1
ATOM 750 C CA . ILE B 1 9 ? 19.641 -4.449 -1.347 1 94.44 9 ILE B CA 1
ATOM 751 C C . ILE B 1 9 ? 18.734 -5.605 -1.783 1 94.44 9 ILE B C 1
ATOM 753 O O . ILE B 1 9 ? 17.828 -5.418 -2.588 1 94.44 9 ILE B O 1
ATOM 757 N N . SER B 1 10 ? 19.125 -6.781 -1.206 1 95.62 10 SER B N 1
ATOM 758 C CA . SER B 1 10 ? 18.281 -7.965 -1.359 1 95.62 10 SER B CA 1
ATOM 759 C C . SER B 1 10 ? 17.453 -8.227 -0.102 1 95.62 10 SER B C 1
ATOM 761 O O . SER B 1 10 ? 18 -8.266 1.004 1 95.62 10 SER B O 1
ATOM 763 N N . VAL B 1 11 ? 16.156 -8.352 -0.348 1 95.81 11 VAL B N 1
ATOM 764 C CA . VAL B 1 11 ? 15.289 -8.594 0.793 1 95.81 11 VAL B CA 1
ATOM 765 C C . VAL B 1 11 ? 14.43 -9.828 0.528 1 95.81 11 VAL B C 1
ATOM 767 O O . VAL B 1 11 ? 14.266 -10.25 -0.622 1 95.81 11 VAL B O 1
ATOM 770 N N . GLU B 1 12 ? 14 -10.43 1.676 1 96.62 12 GLU B N 1
ATOM 771 C CA . GLU B 1 12 ? 13.07 -11.547 1.576 1 96.62 12 GLU B CA 1
ATOM 772 C C . GLU B 1 12 ? 11.656 -11.125 1.976 1 96.62 12 GLU B C 1
ATOM 774 O O . GLU B 1 12 ? 11.453 -10.586 3.062 1 96.62 12 GLU B O 1
ATOM 779 N N . ILE B 1 13 ? 10.75 -11.375 1.009 1 97.38 13 ILE B N 1
ATOM 780 C CA . ILE B 1 13 ? 9.344 -11.094 1.286 1 97.38 13 ILE B CA 1
ATOM 781 C C . ILE B 1 13 ? 8.516 -12.352 1.051 1 97.38 13 ILE B C 1
ATOM 783 O O . ILE B 1 13 ? 8.445 -12.859 -0.072 1 97.38 13 ILE B O 1
ATOM 787 N N . TYR B 1 14 ? 7.852 -12.789 2.076 1 95.75 14 TYR B N 1
ATOM 788 C CA . TYR B 1 14 ? 6.992 -13.961 2.043 1 95.75 14 TYR B CA 1
ATOM 789 C C . TYR B 1 14 ? 7.715 -15.148 1.406 1 95.75 14 TYR B C 1
ATOM 791 O O . TYR B 1 14 ? 7.156 -15.836 0.547 1 95.75 14 TYR B O 1
ATOM 799 N N . GLY B 1 15 ? 8.906 -15.328 1.714 1 92.88 15 GLY B N 1
ATOM 800 C CA . GLY B 1 15 ? 9.688 -16.5 1.336 1 92.88 15 GLY B CA 1
ATOM 801 C C . GLY B 1 15 ? 10.367 -16.344 -0.01 1 92.88 15 GLY B C 1
ATOM 802 O O . GLY B 1 15 ? 11.016 -17.281 -0.49 1 92.88 15 GLY B O 1
ATOM 803 N N . HIS B 1 16 ? 10.242 -15.195 -0.612 1 93.88 16 HIS B N 1
ATOM 804 C CA . HIS B 1 16 ? 10.852 -14.945 -1.913 1 93.88 16 HIS B CA 1
ATOM 805 C C . HIS B 1 16 ? 11.828 -13.773 -1.847 1 93.88 16 HIS B C 1
ATOM 807 O O . HIS B 1 16 ? 11.578 -12.789 -1.145 1 93.88 16 HIS B O 1
ATOM 813 N N . ALA B 1 17 ? 12.852 -13.898 -2.682 1 94.75 17 ALA B N 1
ATOM 814 C CA . ALA B 1 17 ? 13.867 -12.852 -2.709 1 94.75 17 ALA B CA 1
ATOM 815 C C . ALA B 1 17 ? 13.523 -11.766 -3.723 1 94.75 17 ALA B C 1
ATOM 817 O O . ALA B 1 17 ? 13.023 -12.062 -4.812 1 94.75 17 ALA B O 1
ATOM 818 N N . TYR B 1 18 ? 13.727 -10.508 -3.301 1 93.19 18 TYR B N 1
ATOM 819 C CA . TYR B 1 18 ? 13.492 -9.344 -4.145 1 93.19 18 TYR B CA 1
ATOM 820 C C . TYR B 1 18 ? 14.695 -8.398 -4.113 1 93.19 18 TYR B C 1
ATOM 822 O O . TYR B 1 18 ?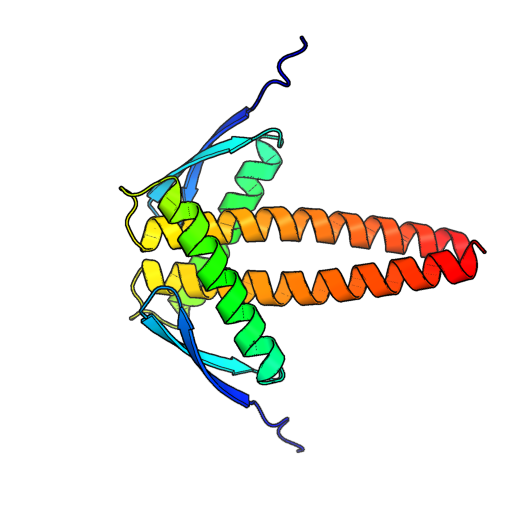 15.297 -8.195 -3.059 1 93.19 18 TYR B O 1
ATOM 830 N N . LYS B 1 19 ? 15.039 -7.852 -5.277 1 92.5 19 LYS B N 1
ATOM 831 C CA . LYS B 1 19 ? 16.062 -6.809 -5.352 1 92.5 19 LYS B CA 1
ATOM 832 C C . LYS B 1 19 ? 15.43 -5.418 -5.336 1 92.5 19 LYS B C 1
ATOM 834 O O . LYS B 1 19 ? 14.617 -5.094 -6.207 1 92.5 19 LYS B O 1
ATOM 839 N N . MET B 1 20 ? 15.75 -4.672 -4.348 1 92.06 20 MET B N 1
ATOM 840 C CA . MET B 1 20 ? 15.227 -3.314 -4.238 1 92.06 20 MET B CA 1
ATOM 841 C C . MET B 1 20 ? 16.297 -2.287 -4.559 1 92.06 20 MET B C 1
ATOM 843 O O . MET B 1 20 ? 17.453 -2.428 -4.125 1 92.06 20 MET B O 1
ATOM 847 N N . VAL B 1 21 ? 15.914 -1.367 -5.402 1 90.5 21 VAL B N 1
ATOM 848 C CA . VAL B 1 21 ? 16.844 -0.32 -5.805 1 90.5 21 VAL B CA 1
ATOM 849 C C . VAL B 1 21 ? 16.188 1.048 -5.66 1 90.5 21 VAL B C 1
ATOM 851 O O . VAL B 1 21 ? 15.023 1.221 -6.023 1 90.5 21 VAL B O 1
ATOM 854 N N . GLY B 1 22 ? 16.891 1.949 -5.004 1 88.5 22 GLY B N 1
ATOM 855 C CA . GLY B 1 22 ? 16.328 3.287 -4.895 1 88.5 22 GLY B CA 1
ATOM 856 C C . GLY B 1 22 ? 17.219 4.246 -4.133 1 88.5 22 GLY B C 1
ATOM 857 O O . GLY B 1 22 ? 18.297 3.865 -3.664 1 88.5 22 GLY B O 1
ATOM 858 N N . PRO B 1 23 ? 16.828 5.484 -4.219 1 90.69 23 PRO B N 1
ATOM 859 C CA . PRO B 1 23 ? 17.609 6.504 -3.512 1 90.69 23 PRO B CA 1
ATOM 860 C C . PRO B 1 23 ? 17.453 6.426 -1.996 1 90.69 23 PRO B C 1
ATOM 862 O O . PRO B 1 23 ? 18.203 7.07 -1.258 1 90.69 23 PRO B O 1
ATOM 865 N N . GLU B 1 24 ? 16.516 5.551 -1.532 1 91.38 24 GLU B N 1
ATOM 866 C CA . GLU B 1 24 ? 16.219 5.426 -0.107 1 91.38 24 GLU B CA 1
ATOM 867 C C . GLU B 1 24 ? 17.344 4.695 0.625 1 91.38 24 GLU B C 1
ATOM 869 O O . GLU B 1 24 ? 18.141 3.99 0.004 1 91.38 24 GLU B O 1
ATOM 874 N N . SER B 1 25 ? 17.453 4.961 1.943 1 92.56 25 SER B N 1
ATOM 875 C CA . SER B 1 25 ? 18.422 4.246 2.766 1 92.56 25 SER B CA 1
ATOM 876 C C . SER B 1 25 ? 18.109 2.752 2.811 1 92.56 25 SER B C 1
ATOM 878 O O . SER B 1 25 ? 16.969 2.344 2.621 1 92.56 25 SER B O 1
ATOM 880 N N . THR B 1 26 ? 19.156 1.971 3.145 1 94.25 26 THR B N 1
ATOM 881 C CA . THR B 1 26 ? 18.984 0.526 3.266 1 94.25 26 THR B CA 1
ATOM 882 C C . THR B 1 26 ? 18.031 0.186 4.414 1 94.25 26 THR B C 1
ATOM 884 O O . THR B 1 26 ? 17.266 -0.768 4.32 1 94.25 26 THR B O 1
ATOM 887 N N . GLY B 1 27 ? 18.141 0.922 5.496 1 95.12 27 GLY B N 1
ATOM 888 C CA . GLY B 1 27 ? 17.25 0.723 6.621 1 95.12 27 GLY B CA 1
ATOM 889 C C . GLY B 1 27 ? 15.789 0.935 6.262 1 95.12 27 GLY B C 1
ATOM 890 O O . GLY B 1 27 ? 14.93 0.133 6.637 1 95.12 27 GLY B O 1
ATOM 891 N N . HIS B 1 28 ? 15.531 1.965 5.543 1 95.62 28 HIS B N 1
ATOM 892 C CA . HIS B 1 28 ? 14.164 2.244 5.098 1 95.62 28 HIS B CA 1
ATOM 893 C C . HIS B 1 28 ? 13.648 1.135 4.188 1 95.62 28 HIS B C 1
ATOM 895 O O . HIS B 1 28 ? 12.508 0.683 4.344 1 95.62 28 HIS B O 1
ATOM 901 N N . MET B 1 29 ? 14.492 0.703 3.277 1 95.81 29 MET B N 1
ATOM 902 C CA . MET B 1 29 ? 14.102 -0.341 2.334 1 95.81 29 MET B CA 1
ATOM 903 C C . MET B 1 29 ? 13.805 -1.649 3.062 1 95.81 29 MET B C 1
ATOM 905 O O . MET B 1 29 ? 12.844 -2.344 2.734 1 95.81 29 MET B O 1
ATOM 909 N N . ARG B 1 30 ? 14.578 -2.004 4.027 1 96.44 30 ARG B N 1
ATOM 910 C CA . ARG B 1 30 ? 14.352 -3.201 4.832 1 96.44 30 ARG B CA 1
ATOM 911 C C . ARG B 1 30 ? 13.055 -3.09 5.629 1 96.44 30 ARG B C 1
ATOM 913 O O . ARG B 1 30 ? 12.344 -4.078 5.809 1 96.44 30 ARG B O 1
ATOM 920 N N . LEU B 1 31 ? 12.875 -1.919 6.094 1 97.44 31 LEU B N 1
ATOM 921 C CA . LEU B 1 31 ? 11.648 -1.685 6.852 1 97.44 31 LEU B CA 1
ATOM 922 C C . LEU B 1 31 ? 10.422 -1.876 5.973 1 97.44 31 LEU B C 1
ATOM 924 O O . LEU B 1 31 ? 9.453 -2.527 6.379 1 97.44 31 LEU B O 1
ATOM 928 N N . VAL B 1 32 ? 10.477 -1.35 4.852 1 97.69 32 VAL B N 1
ATOM 929 C CA . VAL B 1 32 ? 9.383 -1.488 3.891 1 97.69 32 VAL B CA 1
ATOM 930 C C . VAL B 1 32 ? 9.133 -2.967 3.609 1 97.69 32 VAL B C 1
ATOM 932 O O . VAL B 1 32 ? 7.988 -3.43 3.676 1 97.69 32 VAL B O 1
ATOM 935 N N . ALA B 1 33 ? 10.211 -3.635 3.297 1 97.88 33 ALA B N 1
ATOM 936 C CA . ALA B 1 33 ? 10.094 -5.059 2.996 1 97.88 33 ALA B CA 1
ATOM 937 C C . ALA B 1 33 ? 9.5 -5.824 4.172 1 97.88 33 ALA B C 1
ATOM 939 O O . ALA B 1 33 ? 8.641 -6.695 3.984 1 97.88 33 ALA B O 1
ATOM 940 N N . SER B 1 34 ? 9.945 -5.488 5.34 1 97.94 34 SER B N 1
ATOM 941 C CA . SER B 1 34 ? 9.477 -6.172 6.543 1 97.94 34 SER B CA 1
ATOM 942 C C . SER B 1 34 ? 7.992 -5.93 6.777 1 97.94 34 SER B C 1
ATOM 944 O O . SER B 1 34 ? 7.27 -6.836 7.203 1 97.94 34 SER B O 1
ATOM 946 N N . ILE B 1 35 ? 7.535 -4.766 6.547 1 98.12 35 ILE B N 1
ATOM 947 C CA . ILE B 1 35 ? 6.129 -4.418 6.742 1 98.12 35 ILE B CA 1
ATOM 948 C C . ILE B 1 35 ? 5.262 -5.215 5.773 1 98.12 35 ILE B C 1
ATOM 950 O O . ILE B 1 35 ? 4.238 -5.781 6.168 1 98.12 35 ILE B O 1
ATOM 954 N N . VAL B 1 36 ? 5.676 -5.219 4.551 1 98.12 36 VAL B N 1
ATOM 955 C CA . VAL B 1 36 ? 4.926 -5.98 3.551 1 98.12 36 VAL B CA 1
ATOM 956 C C . VAL B 1 36 ? 4.906 -7.457 3.936 1 98.12 36 VAL B C 1
ATOM 958 O O . VAL B 1 36 ? 3.854 -8.102 3.896 1 98.12 36 VAL B O 1
ATOM 961 N N . ASP B 1 37 ? 6.051 -8.039 4.348 1 97.88 37 ASP B N 1
ATOM 962 C CA . ASP B 1 37 ? 6.16 -9.43 4.781 1 97.88 37 ASP B CA 1
ATOM 963 C C . ASP B 1 37 ? 5.199 -9.719 5.934 1 97.88 37 ASP B C 1
ATOM 965 O O . ASP B 1 37 ? 4.465 -10.711 5.902 1 97.88 37 ASP B O 1
ATOM 969 N N . ASP B 1 38 ? 5.219 -8.859 6.883 1 97.44 38 ASP B N 1
ATOM 970 C CA . ASP B 1 38 ? 4.379 -9.023 8.062 1 97.44 38 ASP B CA 1
ATOM 971 C C . ASP B 1 38 ? 2.898 -8.961 7.699 1 97.44 38 ASP B C 1
ATOM 973 O O . ASP B 1 38 ? 2.104 -9.773 8.18 1 97.44 38 ASP B O 1
ATOM 977 N N . LYS B 1 39 ? 2.549 -8.023 6.875 1 96.5 39 LYS B N 1
ATOM 978 C CA . LYS B 1 39 ? 1.153 -7.859 6.484 1 96.5 39 LYS B CA 1
ATOM 979 C C . LYS B 1 39 ? 0.654 -9.07 5.703 1 96.5 39 LYS B C 1
ATOM 981 O O . LYS B 1 39 ? -0.463 -9.547 5.93 1 96.5 39 LYS B O 1
ATOM 986 N N . MET B 1 40 ? 1.456 -9.508 4.836 1 96.38 40 MET B N 1
ATOM 987 C CA . MET B 1 40 ? 1.072 -10.695 4.074 1 96.38 40 MET B CA 1
ATOM 988 C C . MET B 1 40 ? 0.878 -11.891 4.992 1 96.38 40 MET B C 1
ATOM 990 O O . MET B 1 40 ? -0.081 -12.648 4.84 1 96.38 40 MET B O 1
ATOM 994 N N . ARG B 1 41 ? 1.707 -12.078 5.93 1 95.44 41 ARG B N 1
ATOM 995 C CA . ARG B 1 41 ? 1.615 -13.195 6.863 1 95.44 41 ARG B CA 1
ATOM 996 C C . ARG B 1 41 ? 0.375 -13.078 7.742 1 95.44 41 ARG B C 1
ATOM 998 O O . ARG B 1 41 ? -0.268 -14.078 8.062 1 95.44 41 ARG B O 1
ATOM 1005 N N . GLU B 1 42 ? 0.119 -11.914 8.133 1 95 42 GLU B N 1
ATOM 1006 C CA . GLU B 1 42 ? -1.077 -11.664 8.93 1 95 42 GLU B CA 1
ATOM 1007 C C . GLU B 1 42 ? -2.342 -12.039 8.156 1 95 42 GLU B C 1
ATOM 1009 O O . GLU B 1 42 ? -3.25 -12.664 8.711 1 95 42 GLU B O 1
ATOM 1014 N N . ILE B 1 43 ? -2.438 -11.594 6.938 1 93.25 43 ILE B N 1
ATOM 1015 C CA . ILE B 1 43 ? -3.602 -11.867 6.102 1 93.25 43 ILE B CA 1
ATOM 1016 C C . ILE B 1 43 ? -3.725 -13.375 5.867 1 93.25 43 ILE B C 1
ATOM 1018 O O . ILE B 1 43 ? -4.832 -13.914 5.836 1 93.25 43 ILE B O 1
ATOM 1022 N N . ARG B 1 44 ? -2.592 -13.984 5.664 1 92.62 44 ARG B N 1
ATOM 1023 C CA . ARG B 1 44 ? -2.568 -15.43 5.426 1 92.62 44 ARG B CA 1
ATOM 1024 C C . ARG B 1 44 ? -3.191 -16.188 6.59 1 92.62 44 ARG B C 1
ATOM 1026 O O . ARG B 1 44 ? -3.881 -17.188 6.391 1 92.62 44 ARG B O 1
ATOM 1033 N N . VAL B 1 45 ? -2.906 -15.781 7.801 1 91.81 45 VAL B N 1
ATOM 1034 C CA . VAL B 1 45 ? -3.414 -16.438 9 1 91.81 45 VAL B CA 1
ATOM 1035 C C . VAL B 1 45 ? -4.938 -16.5 8.953 1 91.81 45 VAL B C 1
ATOM 1037 O O . VAL B 1 45 ? -5.539 -17.5 9.359 1 91.81 45 VAL B O 1
ATOM 1040 N N . HIS B 1 46 ? -5.527 -15.508 8.383 1 86.19 46 HIS B N 1
ATOM 1041 C CA . HIS B 1 46 ? -6.98 -15.414 8.336 1 86.19 46 HIS B CA 1
ATOM 1042 C C . HIS B 1 46 ? -7.539 -16.047 7.066 1 86.19 46 HIS B C 1
ATOM 1044 O O . HIS B 1 46 ? -8.742 -16.297 6.973 1 86.19 46 HIS B O 1
ATOM 1050 N N . ASN B 1 47 ? -6.68 -16.234 6.117 1 86.31 47 ASN B N 1
ATOM 1051 C CA . ASN B 1 47 ? -7.082 -16.812 4.832 1 86.31 47 ASN B CA 1
ATOM 1052 C C . ASN B 1 47 ? -6.035 -17.781 4.297 1 86.31 47 ASN B C 1
ATOM 1054 O O . ASN B 1 47 ? -5.395 -17.516 3.281 1 86.31 47 ASN B O 1
ATOM 1058 N N . PRO B 1 48 ? -6.031 -19 4.812 1 84.38 48 PRO B N 1
ATOM 1059 C CA . PRO B 1 48 ? -4.973 -19.953 4.465 1 84.38 48 PRO B CA 1
ATOM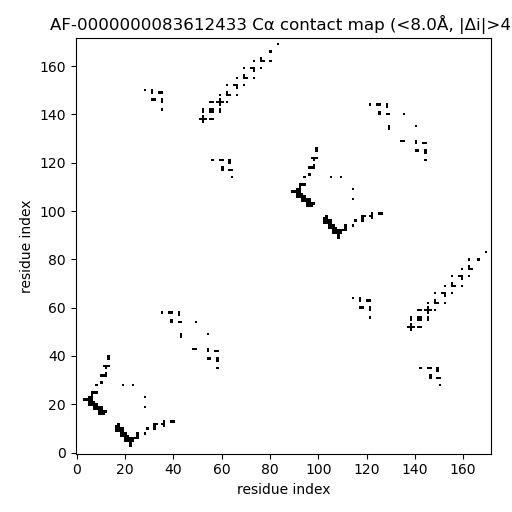 1060 C C . PRO B 1 48 ? -5.117 -20.5 3.049 1 84.38 48 PRO B C 1
ATOM 1062 O O . PRO B 1 48 ? -4.156 -21.031 2.486 1 84.38 48 PRO B O 1
ATOM 1065 N N . SER B 1 49 ? -6.227 -20.297 2.516 1 88.06 49 SER B N 1
ATOM 1066 C CA . SER B 1 49 ? -6.48 -20.891 1.207 1 88.06 49 SER B CA 1
ATOM 1067 C C . SER B 1 49 ? -6.039 -19.969 0.083 1 88.06 49 SER B C 1
ATOM 1069 O O . SER B 1 49 ? -5.969 -20.375 -1.077 1 88.06 49 SER B O 1
ATOM 1071 N N . LEU B 1 50 ? -5.656 -18.797 0.406 1 88.06 50 LEU B N 1
ATOM 1072 C CA . LEU B 1 50 ? -5.297 -17.812 -0.615 1 88.06 50 LEU B CA 1
ATOM 1073 C C . LEU B 1 50 ? -3.904 -18.109 -1.173 1 88.06 50 LEU B C 1
ATOM 1075 O O . LEU B 1 50 ? -2.996 -18.469 -0.426 1 88.06 50 LEU B O 1
ATOM 1079 N N . ASP B 1 51 ? -3.771 -17.953 -2.467 1 90.44 51 ASP B N 1
ATOM 1080 C CA . ASP B 1 51 ? -2.438 -18.062 -3.055 1 90.44 51 ASP B CA 1
ATOM 1081 C C . ASP B 1 51 ? -1.633 -16.781 -2.812 1 90.44 51 ASP B C 1
ATOM 1083 O O . ASP B 1 51 ? -2.164 -15.797 -2.303 1 90.44 51 ASP B O 1
ATOM 1087 N N . SER B 1 52 ? -0.333 -16.812 -3.105 1 91.12 52 SER B N 1
ATOM 1088 C CA . SER B 1 52 ? 0.583 -15.719 -2.797 1 91.12 52 SER B CA 1
ATOM 1089 C C . SER B 1 52 ? 0.181 -14.438 -3.525 1 91.12 52 SER B C 1
ATOM 1091 O O . SER B 1 52 ? 0.336 -13.336 -2.992 1 91.12 52 SER B O 1
ATOM 1093 N N . ALA B 1 53 ? -0.288 -14.648 -4.699 1 93.12 53 ALA B N 1
ATOM 1094 C CA . ALA B 1 53 ? -0.701 -13.484 -5.484 1 93.12 53 ALA B CA 1
ATOM 1095 C C . ALA B 1 53 ? -1.874 -12.766 -4.824 1 93.12 53 ALA B C 1
ATOM 1097 O O . ALA B 1 53 ? -1.853 -11.539 -4.668 1 93.12 53 ALA B O 1
ATOM 1098 N N . LYS B 1 54 ? -2.836 -13.516 -4.434 1 93.94 54 LYS B N 1
ATOM 1099 C CA . LYS B 1 54 ? -4.016 -12.945 -3.791 1 93.94 54 LYS B CA 1
ATOM 1100 C C . LYS B 1 54 ? -3.654 -12.289 -2.461 1 93.94 54 LYS B C 1
ATOM 1102 O O . LYS B 1 54 ? -4.176 -11.227 -2.127 1 93.94 54 LYS B O 1
ATOM 1107 N N . LEU B 1 55 ? -2.816 -12.922 -1.77 1 94.44 55 LEU B N 1
ATOM 1108 C CA . LEU B 1 55 ? -2.352 -12.375 -0.5 1 94.44 55 LEU B CA 1
ATOM 1109 C C . LEU B 1 55 ? -1.68 -11.023 -0.705 1 94.44 55 LEU B C 1
ATOM 1111 O O . LEU B 1 55 ? -1.944 -10.07 0.039 1 94.44 55 LEU B O 1
ATOM 1115 N N . ALA B 1 56 ? -0.792 -11 -1.667 1 96.38 56 ALA B N 1
ATOM 1116 C CA . ALA B 1 56 ? -0.053 -9.773 -1.959 1 96.38 56 ALA B CA 1
ATOM 1117 C C . ALA B 1 56 ? -0.992 -8.664 -2.422 1 96.38 56 ALA B C 1
ATOM 1119 O O . ALA B 1 56 ? -0.838 -7.508 -2.025 1 96.38 56 ALA B O 1
ATOM 1120 N N . VAL B 1 57 ? -1.985 -9.039 -3.18 1 96.81 57 VAL B N 1
ATOM 1121 C CA . VAL B 1 57 ? -2.947 -8.062 -3.68 1 96.81 57 VAL B CA 1
ATOM 1122 C C . VAL B 1 57 ? -3.756 -7.488 -2.516 1 96.81 57 VAL B C 1
ATOM 1124 O O . VAL B 1 57 ? -3.965 -6.277 -2.434 1 96.81 57 VAL B O 1
ATOM 1127 N N . LEU B 1 58 ? -4.168 -8.336 -1.667 1 95.5 58 LEU B N 1
ATOM 1128 C CA . LEU B 1 58 ? -4.914 -7.887 -0.496 1 95.5 58 LEU B CA 1
ATOM 1129 C C . LEU B 1 58 ? -4.066 -6.961 0.367 1 95.5 58 LEU B C 1
ATOM 1131 O O . LEU B 1 58 ? -4.566 -5.969 0.903 1 95.5 58 LEU B O 1
ATOM 1135 N N . THR B 1 59 ? -2.785 -7.281 0.496 1 96.88 59 THR B N 1
ATOM 1136 C CA . THR B 1 59 ? -1.852 -6.418 1.213 1 96.88 59 THR B CA 1
ATOM 1137 C C . THR B 1 59 ? -1.77 -5.047 0.554 1 96.88 59 THR B C 1
ATOM 1139 O O . THR B 1 59 ? -1.84 -4.02 1.233 1 96.88 59 THR B O 1
ATOM 1142 N N . ALA B 1 60 ? -1.65 -5.043 -0.752 1 97.81 60 ALA B N 1
ATOM 1143 C CA . ALA B 1 60 ? -1.606 -3.803 -1.521 1 97.81 60 ALA B CA 1
ATOM 1144 C C . ALA B 1 60 ? -2.891 -3 -1.338 1 97.81 60 ALA B C 1
ATOM 1146 O O . ALA B 1 60 ? -2.846 -1.787 -1.116 1 97.81 60 ALA B O 1
ATOM 1147 N N . VAL B 1 61 ? -4.02 -3.66 -1.372 1 97.06 61 VAL B N 1
ATOM 1148 C CA . VAL B 1 61 ? -5.328 -3.029 -1.249 1 97.06 61 VAL B CA 1
ATOM 1149 C C . VAL B 1 61 ? -5.449 -2.352 0.114 1 97.06 61 VAL B C 1
ATOM 1151 O O . VAL B 1 61 ? -5.82 -1.179 0.2 1 97.06 61 VAL B O 1
ATOM 1154 N N . ASN B 1 62 ? -5.137 -3.053 1.104 1 95.06 62 ASN B N 1
ATOM 1155 C CA . ASN B 1 62 ? -5.191 -2.506 2.455 1 95.06 62 ASN B CA 1
ATOM 1156 C C . ASN B 1 62 ? -4.242 -1.322 2.623 1 95.06 62 ASN B C 1
ATOM 1158 O O . ASN B 1 62 ? -4.586 -0.332 3.27 1 95.06 62 ASN B O 1
ATOM 1162 N N . THR B 1 63 ? -3.09 -1.492 2.021 1 97.25 63 THR B N 1
ATOM 1163 C CA . THR B 1 63 ? -2.09 -0.436 2.129 1 97.25 63 THR B CA 1
ATOM 1164 C C . THR B 1 63 ? -2.539 0.812 1.375 1 97.25 63 THR B C 1
ATOM 1166 O O . THR B 1 63 ? -2.385 1.932 1.868 1 97.25 63 THR B O 1
ATOM 1169 N N . VAL B 1 64 ? -3.096 0.658 0.188 1 97.81 64 VAL B N 1
ATOM 1170 C CA . VAL B 1 64 ? -3.584 1.78 -0.606 1 97.81 64 VAL B CA 1
ATOM 1171 C C . VAL B 1 64 ? -4.734 2.467 0.125 1 97.81 64 VAL B C 1
ATOM 1173 O O . VAL B 1 64 ? -4.852 3.695 0.099 1 97.81 64 VAL B O 1
ATOM 1176 N N . HIS B 1 65 ? -5.645 1.707 0.783 1 96.56 65 HIS B N 1
ATOM 1177 C CA . HIS B 1 65 ? -6.707 2.277 1.604 1 96.56 65 HIS B CA 1
ATOM 1178 C C . HIS B 1 65 ? -6.141 3.203 2.674 1 96.56 65 HIS B C 1
ATOM 1180 O O . HIS B 1 65 ? -6.59 4.344 2.816 1 96.56 65 HIS B O 1
ATOM 1186 N N . GLU B 1 66 ? -5.156 2.746 3.355 1 95.88 66 GLU B N 1
ATOM 1187 C CA . GLU B 1 66 ? -4.512 3.541 4.398 1 95.88 66 GLU B CA 1
ATOM 1188 C C . GLU B 1 66 ? -3.838 4.777 3.811 1 95.88 66 GLU B C 1
ATOM 1190 O O . GLU B 1 66 ? -3.873 5.852 4.41 1 95.88 66 GLU B O 1
ATOM 1195 N N . LEU B 1 67 ? -3.215 4.574 2.682 1 97.25 67 LEU B N 1
ATOM 1196 C CA . LEU B 1 67 ? -2.525 5.664 2.002 1 97.25 67 LEU B CA 1
ATOM 1197 C C . LEU B 1 67 ? -3.496 6.789 1.662 1 97.25 67 LEU B C 1
ATOM 1199 O O . LEU B 1 67 ? -3.197 7.965 1.899 1 97.25 67 LEU B O 1
ATOM 1203 N N . LEU B 1 68 ? -4.617 6.453 1.109 1 96.69 68 LEU B N 1
ATOM 1204 C CA . LEU B 1 68 ? -5.605 7.445 0.706 1 96.69 68 LEU B CA 1
ATOM 1205 C C . LEU B 1 68 ? -6.141 8.203 1.917 1 96.69 68 LEU B C 1
ATOM 1207 O O . LEU B 1 68 ? -6.348 9.414 1.854 1 96.69 68 LEU B O 1
ATOM 1211 N N . LYS B 1 69 ? -6.324 7.465 2.973 1 95.06 69 LYS B N 1
ATOM 1212 C CA . LYS B 1 69 ? -6.793 8.102 4.199 1 95.06 69 LYS B CA 1
ATOM 1213 C C . LYS B 1 69 ? -5.758 9.086 4.738 1 95.06 69 LYS B C 1
ATOM 1215 O O . LYS B 1 69 ? -6.109 10.18 5.18 1 95.06 69 LYS B O 1
ATOM 1220 N N . LEU B 1 70 ? -4.527 8.688 4.664 1 95.81 70 LEU B N 1
ATOM 1221 C CA . LEU B 1 70 ? -3.451 9.547 5.137 1 95.81 70 LEU B CA 1
ATOM 1222 C C . LEU B 1 70 ? -3.311 10.781 4.25 1 95.81 70 LEU B C 1
ATOM 1224 O O . LEU B 1 70 ? -3.008 11.875 4.738 1 95.81 70 LEU B O 1
ATOM 1228 N N . LYS B 1 71 ? -3.426 10.602 2.979 1 95.88 71 LYS 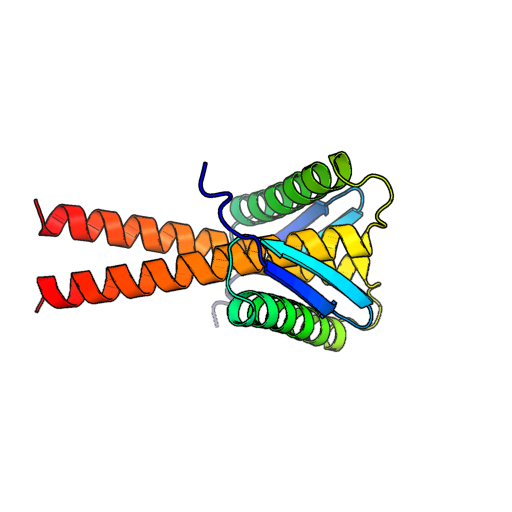B N 1
ATOM 1229 C CA . LYS B 1 71 ? -3.365 11.727 2.051 1 95.88 71 LYS B CA 1
ATOM 1230 C C . LYS B 1 71 ? -4.43 12.766 2.383 1 95.88 71 LYS B C 1
ATOM 1232 O O . LYS B 1 71 ? -4.164 13.969 2.336 1 95.88 71 LYS B O 1
ATOM 1237 N N . GLU B 1 72 ? -5.621 12.281 2.666 1 95.06 72 GLU B N 1
ATOM 1238 C CA . GLU B 1 72 ? -6.688 13.188 3.084 1 95.06 72 GLU B CA 1
ATOM 1239 C C . GLU B 1 72 ? -6.305 13.945 4.352 1 95.06 72 GLU B C 1
ATOM 1241 O O . GLU B 1 72 ? -6.582 15.141 4.477 1 95.06 72 GLU B O 1
ATOM 1246 N N . GLN B 1 73 ? -5.734 13.203 5.23 1 94.81 73 GLN B N 1
ATOM 1247 C CA . GLN B 1 73 ? -5.297 13.812 6.484 1 94.81 73 GLN B CA 1
ATOM 1248 C C . GLN B 1 73 ? -4.246 14.891 6.234 1 94.81 73 GLN B C 1
ATOM 1250 O O . GLN B 1 73 ? -4.273 15.945 6.863 1 94.81 73 GLN B O 1
ATOM 1255 N N . VAL B 1 74 ? -3.312 14.602 5.422 1 95.81 74 VAL B N 1
ATOM 1256 C CA . VAL B 1 74 ? -2.266 15.562 5.078 1 95.81 74 VAL B CA 1
ATOM 1257 C C . VAL B 1 74 ? -2.893 16.828 4.5 1 95.81 74 VAL B C 1
ATOM 1259 O O . VAL B 1 74 ? -2.506 17.938 4.867 1 95.81 74 VAL B O 1
ATOM 1262 N N . GLU B 1 75 ? -3.818 16.609 3.602 1 95.31 75 GLU B N 1
ATOM 1263 C CA . GLU B 1 75 ? -4.488 17.75 2.984 1 95.31 75 GLU B CA 1
ATOM 1264 C C . GLU B 1 75 ? -5.188 18.609 4.031 1 95.31 75 GLU B C 1
ATOM 1266 O O . GLU B 1 75 ? -5.117 19.844 3.979 1 95.31 75 GLU B O 1
ATOM 1271 N N . MET B 1 76 ? -5.824 17.953 4.922 1 95.25 76 MET B N 1
ATOM 1272 C CA . MET B 1 76 ? -6.527 18.656 5.984 1 95.25 76 MET B CA 1
ATOM 1273 C C . MET B 1 76 ? -5.551 19.438 6.863 1 95.25 76 MET B C 1
ATOM 1275 O O . MET B 1 76 ? -5.812 20.578 7.227 1 95.25 76 MET B O 1
ATOM 1279 N N . LEU B 1 77 ? -4.465 18.844 7.168 1 94.69 77 LEU B N 1
ATOM 1280 C CA . LEU B 1 77 ? -3.451 19.469 8.008 1 94.69 77 LEU B CA 1
ATOM 1281 C C . LEU B 1 77 ? -2.824 20.672 7.297 1 94.69 77 LEU B C 1
ATOM 1283 O O . LEU B 1 77 ? -2.57 21.703 7.918 1 94.69 77 LEU B O 1
ATOM 1287 N N . GLU B 1 78 ? -2.582 20.453 6.062 1 94.31 78 GLU B N 1
ATOM 1288 C CA . GLU B 1 78 ? -2.002 21.547 5.281 1 94.31 78 GLU B CA 1
ATOM 1289 C C . GLU B 1 78 ? -2.949 22.734 5.203 1 94.31 78 GLU B C 1
ATOM 1291 O O . GLU B 1 78 ? -2.512 23.891 5.266 1 94.31 78 GLU B O 1
ATOM 1296 N N . GLU B 1 79 ? -4.227 22.469 4.996 1 94.75 79 GLU B N 1
ATOM 1297 C CA . GLU B 1 79 ? -5.227 23.516 4.965 1 94.75 79 GLU B CA 1
ATOM 1298 C C . GLU B 1 79 ? -5.289 24.266 6.297 1 94.75 79 GLU B C 1
ATOM 1300 O O . GLU B 1 79 ? -5.406 25.5 6.32 1 94.75 79 GLU B O 1
ATOM 1305 N N . GLU B 1 80 ? -5.262 23.484 7.293 1 93 80 GLU B N 1
ATOM 1306 C CA . GLU B 1 80 ? -5.277 24.094 8.617 1 93 80 GLU B CA 1
ATOM 1307 C C . GLU B 1 80 ? -4.055 24.969 8.836 1 93 80 GLU B C 1
ATOM 1309 O O . GLU B 1 80 ? -4.156 26.047 9.422 1 93 80 GLU B O 1
ATOM 1314 N N . LEU B 1 81 ? -2.902 24.562 8.484 1 92.94 81 LEU B N 1
ATOM 1315 C CA . LEU B 1 81 ? -1.664 25.312 8.617 1 92.94 81 LEU B CA 1
ATOM 1316 C C . LEU B 1 81 ? -1.726 26.609 7.805 1 92.94 81 LEU B C 1
ATOM 1318 O O . LEU B 1 81 ? -1.251 27.641 8.25 1 92.94 81 LEU B O 1
ATOM 1322 N N . LYS B 1 82 ? -2.258 26.422 6.609 1 92.62 82 LYS B N 1
ATOM 1323 C CA . LYS B 1 82 ? -2.404 27.594 5.758 1 92.62 82 LYS B CA 1
ATOM 1324 C C . LYS B 1 82 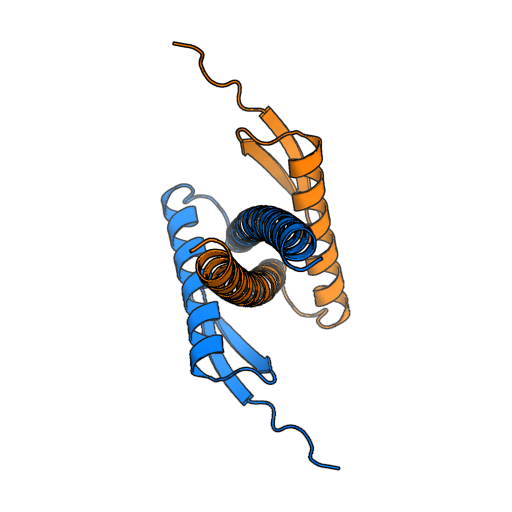? -3.291 28.641 6.418 1 92.62 82 LYS B C 1
ATOM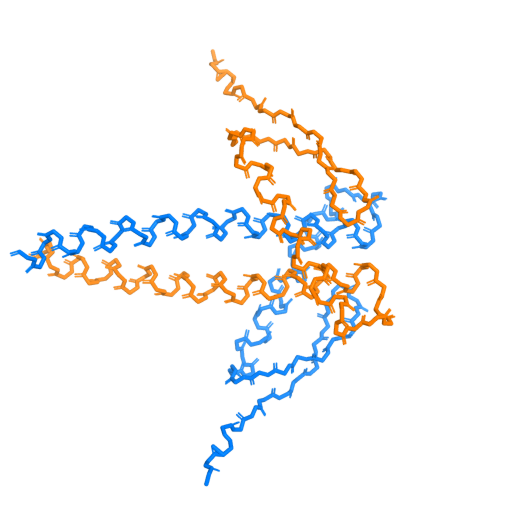 1326 O O . LYS B 1 82 ? -3.006 29.844 6.336 1 92.62 82 LYS B O 1
ATOM 1331 N N . LYS B 1 83 ? -4.34 28.156 6.973 1 91.81 83 LYS B N 1
ATOM 1332 C CA . LYS B 1 83 ? -5.258 29.062 7.66 1 91.81 83 LYS B CA 1
ATOM 1333 C C . LYS B 1 83 ? -4.574 29.734 8.844 1 91.81 83 LYS B C 1
ATOM 1335 O O . LYS B 1 83 ? -4.82 30.922 9.117 1 91.81 83 LYS B O 1
ATOM 1340 N N . LEU B 1 84 ? -3.711 29.047 9.508 1 88.62 84 LEU B N 1
ATOM 1341 C CA . LEU B 1 84 ? -3.035 29.578 10.688 1 88.62 84 LEU B CA 1
ATOM 1342 C C . LEU B 1 84 ? -1.89 30.5 10.289 1 88.62 84 LEU B C 1
ATOM 1344 O O . LEU B 1 84 ? -1.597 31.469 10.984 1 88.62 84 LEU B O 1
ATOM 1348 N N . LYS B 1 85 ? -1.146 30.141 9.258 1 86.06 85 LYS B N 1
ATOM 1349 C CA . LYS B 1 85 ? -0.009 30.938 8.828 1 86.06 85 LYS B CA 1
ATOM 1350 C C . LYS B 1 85 ? -0.472 32.219 8.102 1 86.06 85 LYS B C 1
ATOM 1352 O O . LYS B 1 85 ? 0.272 33.188 8.016 1 86.06 85 LYS B O 1
ATOM 1357 N N . GLY B 1 86 ? -1.561 32.062 7.316 1 72.06 86 GLY B N 1
ATOM 1358 C CA . GLY B 1 86 ? -2.068 33.281 6.723 1 72.06 86 GLY B CA 1
ATOM 1359 C C . GLY B 1 86 ? -2.84 34.156 7.699 1 72.06 86 GLY B C 1
ATOM 1360 O O . GLY B 1 86 ? -2.551 35.344 7.848 1 72.06 86 GLY B O 1
#

InterPro domains:
  IPR007838 Cell division protein ZapA-like [PF05164] (9-82)
  IPR007838 Cell division protein ZapA-like [PTHR34981] (5-85)
  IPR036192 Cell division protein ZapA-like superfamily [SSF102829] (8-84)
  IPR053712 Bacterial Cell Division Activator [G3DSA:6.10.250.790] (1-86)

Radius of gyration: 18.2 Å; Cα contacts (8 Å, |Δi|>4): 186; chains: 2; bounding box: 54×54×40 Å

pLDDT: mean 91.35, std 10.89, range [38.44, 98.12]

Foldseek 3Di:
DPPLDKDWDWDDALRDIDIDIDSDDPVVVRVVRVVLNVQLVVVCVVPVPDDPVVSSVVSVVVVVVVVVVVVVVVVVVVVVVVVVVD/DPPLDKDWDWDDALRDIDIDIGSDDPVVVRVVRVVLNVQLVVVCVVPVPDDSVVSSVVSVVVVVVVVVVVVVVVVVVVVVVVVVVD